Protein AF-B2FXY6-F1 (afdb_monomer)

Structure (mmCIF, N/CA/C/O backbone):
data_AF-B2FXY6-F1
#
_entry.id   AF-B2FXY6-F1
#
loop_
_atom_site.group_PDB
_atom_site.id
_atom_site.type_symbol
_atom_site.label_atom_id
_atom_site.label_alt_id
_atom_site.label_comp_id
_atom_site.label_asym_id
_atom_site.label_entity_id
_atom_site.label_seq_id
_atom_site.pdbx_PDB_ins_code
_atom_site.Cartn_x
_atom_site.Cartn_y
_atom_site.Cartn_z
_atom_site.occupancy
_atom_site.B_i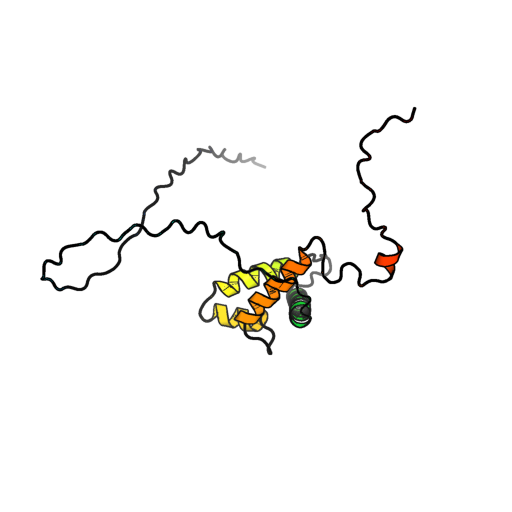so_or_equiv
_atom_site.auth_seq_id
_atom_site.auth_comp_id
_atom_site.auth_asym_id
_atom_site.auth_atom_id
_atom_site.pdbx_PDB_model_num
ATOM 1 N N . ARG A 1 1 ? 8.017 -6.758 58.133 1.00 44.22 1 ARG A N 1
ATOM 2 C CA . ARG A 1 1 ? 7.896 -6.948 56.667 1.00 44.22 1 ARG A CA 1
ATOM 3 C C . ARG A 1 1 ? 8.180 -8.416 56.388 1.00 44.22 1 ARG A C 1
ATOM 5 O O . ARG A 1 1 ? 9.318 -8.827 56.553 1.00 44.22 1 ARG A O 1
ATOM 12 N N . TYR A 1 2 ? 7.145 -9.204 56.109 1.00 42.72 2 TYR A N 1
ATOM 13 C CA . TYR A 1 2 ? 7.269 -10.638 55.841 1.00 42.72 2 TYR A CA 1
ATOM 14 C C . TYR A 1 2 ? 7.622 -10.845 54.363 1.00 42.72 2 TYR A C 1
ATOM 16 O O . TYR A 1 2 ? 6.958 -10.278 53.500 1.00 42.72 2 TYR A O 1
ATOM 24 N N . TYR A 1 3 ? 8.678 -11.612 54.085 1.00 44.12 3 TYR A N 1
ATOM 25 C CA . TYR A 1 3 ? 9.037 -12.062 52.738 1.00 44.12 3 TYR A CA 1
ATOM 26 C C . TYR A 1 3 ? 8.231 -13.321 52.404 1.00 44.12 3 TYR A C 1
ATOM 28 O O . TYR A 1 3 ? 8.292 -14.306 53.136 1.00 44.12 3 TYR A O 1
ATOM 36 N N . THR A 1 4 ? 7.487 -13.293 51.302 1.00 53.47 4 THR A N 1
ATOM 37 C CA . THR A 1 4 ? 6.791 -14.460 50.742 1.00 53.47 4 THR A CA 1
ATOM 38 C C . THR A 1 4 ? 7.611 -14.987 49.559 1.00 53.47 4 THR A C 1
ATOM 40 O O . THR A 1 4 ? 7.857 -14.217 48.629 1.00 53.47 4 THR A O 1
ATOM 43 N N . PRO A 1 5 ? 8.067 -16.251 49.549 1.00 52.62 5 PRO A N 1
ATOM 44 C CA . PRO A 1 5 ? 8.718 -16.828 48.378 1.00 52.62 5 PRO A CA 1
ATOM 45 C C . PRO A 1 5 ? 7.670 -17.300 47.356 1.00 52.62 5 PRO A C 1
ATOM 47 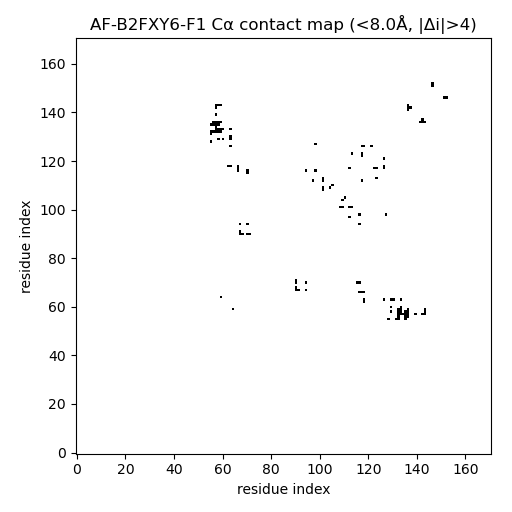O O . PRO A 1 5 ? 6.690 -17.953 47.711 1.00 52.62 5 PRO A O 1
ATOM 50 N N . ALA A 1 6 ? 7.876 -16.965 46.080 1.00 57.22 6 ALA A N 1
ATOM 51 C CA . ALA A 1 6 ? 7.045 -17.431 44.968 1.00 57.22 6 ALA A CA 1
ATOM 52 C C . ALA A 1 6 ? 7.340 -18.911 44.628 1.00 57.22 6 ALA A C 1
ATOM 54 O O . ALA A 1 6 ? 8.490 -19.343 44.751 1.00 57.22 6 ALA A O 1
ATOM 55 N N . PRO A 1 7 ? 6.346 -19.704 44.180 1.00 50.25 7 PRO A N 1
ATOM 56 C CA . PRO A 1 7 ? 6.556 -21.111 43.858 1.00 50.25 7 PRO A CA 1
ATOM 57 C C . PRO A 1 7 ? 7.289 -21.281 42.518 1.00 50.25 7 PRO A C 1
ATOM 59 O O . PRO A 1 7 ? 6.992 -20.611 41.530 1.00 50.25 7 PRO A O 1
ATOM 62 N N . GLN A 1 8 ? 8.243 -22.213 42.484 1.00 50.31 8 GLN A N 1
ATOM 63 C CA . GLN A 1 8 ? 8.987 -22.589 41.282 1.00 50.31 8 GLN A CA 1
ATOM 64 C C . GLN A 1 8 ? 8.079 -23.342 40.297 1.00 50.31 8 GLN A C 1
ATOM 66 O O . GLN A 1 8 ? 7.572 -24.422 40.604 1.00 50.31 8 GLN A O 1
ATOM 71 N N . ALA A 1 9 ? 7.893 -22.788 39.098 1.00 49.59 9 ALA A N 1
ATOM 72 C CA . ALA A 1 9 ? 7.184 -23.454 38.012 1.00 49.59 9 ALA A CA 1
ATOM 73 C C . ALA A 1 9 ? 8.058 -24.574 37.418 1.00 49.59 9 ALA A C 1
ATOM 75 O O . ALA A 1 9 ? 9.109 -24.317 36.830 1.00 49.59 9 ALA A O 1
ATOM 76 N N . ARG A 1 10 ? 7.622 -25.830 37.571 1.00 47.19 10 ARG A N 1
ATOM 77 C CA . ARG A 1 10 ? 8.202 -26.981 36.867 1.00 47.19 10 ARG A CA 1
ATOM 78 C C . ARG A 1 10 ? 7.773 -26.931 35.402 1.00 47.19 10 ARG A C 1
ATOM 80 O O . ARG A 1 10 ? 6.593 -27.085 35.104 1.00 47.19 10 ARG A O 1
ATOM 87 N N . TYR A 1 11 ? 8.730 -26.743 34.500 1.00 45.59 11 TYR A N 1
ATOM 88 C CA . TYR A 1 11 ? 8.512 -26.868 33.062 1.00 45.59 11 TYR A CA 1
ATOM 89 C C . TYR A 1 11 ? 8.586 -28.341 32.649 1.00 45.59 11 TYR A C 1
ATOM 91 O O . TYR A 1 11 ? 9.634 -28.972 32.772 1.00 45.59 11 TYR A O 1
ATOM 99 N N . THR A 1 12 ? 7.484 -28.884 32.136 1.00 52.28 12 THR A N 1
ATOM 100 C CA . THR A 1 12 ? 7.467 -30.133 31.366 1.00 52.28 12 THR A CA 1
ATOM 101 C C . THR A 1 12 ? 7.319 -29.792 29.878 1.00 52.28 12 THR A C 1
ATOM 103 O O . THR A 1 12 ? 6.429 -29.019 29.517 1.00 52.28 12 THR A O 1
ATOM 106 N N . PRO A 1 13 ? 8.165 -30.323 28.977 1.00 49.34 13 PRO A N 1
ATOM 107 C CA . PRO A 1 13 ? 7.973 -30.116 27.548 1.00 49.34 13 PRO A CA 1
ATOM 108 C C . PRO A 1 13 ? 6.821 -30.996 27.042 1.00 49.34 13 PRO A C 1
ATOM 110 O O . PRO A 1 13 ? 6.899 -32.223 27.061 1.00 49.34 13 PRO A O 1
ATOM 113 N N . MET A 1 14 ? 5.742 -30.371 26.566 1.00 43.69 14 MET A N 1
ATOM 114 C CA . MET A 1 14 ? 4.696 -31.053 25.801 1.00 43.69 14 MET A CA 1
ATOM 115 C C . MET A 1 14 ? 5.199 -31.333 24.379 1.00 43.69 14 MET A C 1
ATOM 117 O O . MET A 1 14 ? 5.282 -30.428 23.548 1.00 43.69 14 MET A O 1
ATOM 121 N N . VAL A 1 15 ? 5.500 -32.598 24.082 1.00 52.75 15 VAL A N 1
ATOM 122 C CA . VAL A 1 15 ? 5.706 -33.078 22.710 1.00 52.75 15 VAL A CA 1
ATOM 123 C C . VAL A 1 15 ? 4.357 -33.039 21.991 1.00 52.75 15 VAL A C 1
ATOM 125 O O . VAL A 1 15 ? 3.448 -33.806 22.299 1.00 52.75 15 VAL A O 1
ATOM 128 N N . ARG A 1 16 ? 4.202 -32.106 21.048 1.00 50.44 16 ARG A N 1
ATOM 129 C CA . ARG A 1 16 ? 2.983 -31.952 20.247 1.00 50.44 16 ARG A CA 1
ATOM 130 C C . ARG A 1 16 ? 3.059 -32.897 19.046 1.00 50.44 16 ARG A C 1
ATOM 132 O O . ARG A 1 16 ? 3.617 -32.553 18.008 1.00 50.44 16 ARG A O 1
ATOM 139 N N . THR A 1 17 ? 2.520 -34.103 19.186 1.00 50.75 17 THR A N 1
ATOM 140 C CA . THR A 1 17 ? 2.328 -35.037 18.070 1.00 50.75 17 THR A CA 1
ATOM 141 C C . THR A 1 17 ? 1.287 -34.452 17.115 1.00 50.75 17 THR A C 1
ATOM 143 O O . THR A 1 17 ? 0.107 -34.351 17.442 1.00 50.75 17 THR A O 1
ATOM 146 N N . ALA A 1 18 ? 1.716 -34.018 15.930 1.00 48.56 18 ALA A N 1
ATOM 147 C CA . ALA A 1 18 ? 0.820 -33.511 14.899 1.00 48.56 18 ALA A CA 1
ATOM 148 C C . ALA A 1 18 ? 0.094 -34.680 14.209 1.00 48.56 18 ALA A C 1
ATOM 150 O O . ALA A 1 18 ? 0.571 -35.219 13.212 1.00 48.56 18 ALA A O 1
ATOM 151 N N . GLN A 1 19 ? -1.074 -35.077 14.720 1.00 47.75 19 GLN A N 1
ATOM 152 C CA . GLN A 1 19 ? -2.011 -35.895 13.950 1.00 47.75 19 GLN A CA 1
ATOM 153 C C . GLN A 1 19 ? -2.670 -35.010 12.886 1.00 47.75 19 GLN A C 1
ATOM 155 O O . GLN A 1 19 ? -3.500 -34.154 13.186 1.00 47.75 19 GLN A O 1
ATOM 160 N N . ARG A 1 20 ? -2.285 -35.200 11.619 1.00 50.41 20 ARG A N 1
ATOM 161 C CA . ARG A 1 20 ? -3.009 -34.636 10.474 1.00 50.41 20 ARG A CA 1
ATOM 162 C C . ARG A 1 20 ? -4.358 -35.344 10.351 1.00 50.41 20 ARG A C 1
ATOM 164 O O . ARG A 1 20 ? -4.444 -36.413 9.757 1.00 50.41 20 ARG A O 1
ATOM 171 N N . VAL A 1 21 ? -5.409 -34.739 10.896 1.00 45.91 21 VAL A N 1
ATOM 172 C CA . VAL A 1 21 ? -6.792 -35.125 10.595 1.00 45.91 21 VAL A CA 1
ATOM 173 C C . VAL A 1 21 ? -7.137 -34.559 9.220 1.00 45.91 21 VAL A C 1
ATOM 175 O O . VAL A 1 21 ? -7.337 -33.358 9.052 1.00 45.91 21 VAL A O 1
ATOM 178 N N . ALA A 1 22 ? -7.145 -35.426 8.211 1.00 42.66 22 ALA A N 1
ATOM 179 C CA . ALA A 1 22 ? -7.651 -35.102 6.888 1.00 42.66 22 ALA A CA 1
ATOM 180 C C . ALA A 1 22 ? -9.185 -35.081 6.938 1.00 42.66 22 ALA A C 1
ATOM 182 O O . ALA A 1 22 ? -9.824 -36.130 6.944 1.00 42.66 22 ALA A O 1
ATOM 183 N N . LEU A 1 23 ? -9.782 -33.889 6.974 1.00 39.41 23 LEU A N 1
ATOM 184 C CA . LEU A 1 23 ? -11.224 -33.722 6.823 1.00 39.41 23 LEU A CA 1
ATOM 185 C C . LEU A 1 23 ? -11.573 -33.828 5.328 1.00 39.41 23 LEU A C 1
ATOM 187 O O . LEU A 1 23 ? -11.518 -32.849 4.587 1.00 39.41 23 LEU A O 1
ATOM 191 N N . ARG A 1 24 ? -11.876 -35.040 4.860 1.00 50.22 24 ARG A N 1
ATOM 192 C CA . ARG A 1 24 ? -12.561 -35.267 3.582 1.00 50.22 24 ARG A CA 1
ATOM 193 C C . ARG A 1 24 ? -13.989 -35.667 3.893 1.00 50.22 24 ARG A C 1
ATOM 195 O O . ARG A 1 24 ? -14.162 -36.791 4.319 1.00 50.22 24 ARG A O 1
ATOM 202 N N . HIS A 1 25 ? -14.977 -34.820 3.633 1.00 40.00 25 HIS A N 1
ATOM 203 C CA . HIS A 1 25 ? -16.341 -35.290 3.381 1.00 40.00 25 HIS A CA 1
ATOM 204 C C . HIS A 1 25 ? -17.063 -34.282 2.487 1.00 40.00 25 HIS A C 1
ATOM 206 O O . HIS A 1 25 ? -17.332 -33.149 2.879 1.00 40.00 25 HIS A O 1
ATOM 212 N N . SER A 1 26 ? -17.354 -34.714 1.264 1.00 42.31 26 SER A N 1
ATOM 213 C CA . SER A 1 26 ? -18.327 -34.080 0.389 1.00 42.31 26 SER A CA 1
ATOM 214 C C . SER A 1 26 ? -19.351 -35.128 -0.046 1.00 42.31 26 SER A C 1
ATOM 216 O O . SER A 1 26 ? -18.962 -36.210 -0.478 1.00 42.31 26 SER A O 1
ATOM 218 N N . PHE A 1 27 ? -20.615 -34.704 0.035 1.00 36.25 27 PHE A N 1
ATOM 219 C CA . PHE A 1 27 ? -21.835 -35.159 -0.645 1.00 36.25 27 PHE A CA 1
ATOM 220 C C . PHE A 1 27 ? -22.547 -36.436 -0.185 1.00 36.25 27 PHE A C 1
ATOM 222 O O . PHE A 1 27 ? -22.047 -37.546 -0.314 1.00 36.25 27 PHE A O 1
ATOM 229 N N . GLU A 1 28 ? -23.805 -36.229 0.210 1.00 34.94 28 GLU A N 1
ATOM 230 C CA . GLU A 1 28 ? -24.862 -37.231 0.262 1.00 34.94 28 GLU A CA 1
ATOM 231 C C . GLU A 1 28 ? -26.052 -36.666 -0.530 1.00 34.94 28 GLU A C 1
ATOM 233 O O . GLU A 1 28 ? -26.674 -35.680 -0.133 1.00 34.94 28 GLU A O 1
ATOM 238 N N . THR A 1 29 ? -26.320 -37.220 -1.711 1.00 36.09 29 THR A N 1
ATOM 239 C CA . THR A 1 29 ? -27.657 -37.223 -2.316 1.00 36.09 29 THR A CA 1
ATOM 240 C C . THR A 1 29 ? -27.771 -38.476 -3.178 1.00 36.09 29 THR A C 1
ATOM 242 O O . THR A 1 29 ? -26.865 -38.819 -3.935 1.00 36.09 29 THR A O 1
ATOM 245 N N . ASP A 1 30 ? -28.873 -39.168 -2.941 1.00 39.31 30 ASP A N 1
ATOM 246 C CA . ASP A 1 30 ? -29.194 -40.560 -3.224 1.00 39.31 30 ASP A CA 1
ATOM 247 C C . ASP A 1 30 ? -29.504 -40.850 -4.710 1.00 39.31 30 ASP A C 1
ATOM 249 O O . ASP A 1 30 ? -29.965 -39.967 -5.436 1.00 39.31 30 ASP A O 1
ATOM 253 N N . GLY A 1 31 ? -29.288 -42.100 -5.145 1.00 34.75 31 GLY A N 1
ATOM 254 C CA . GLY A 1 31 ? -29.719 -42.616 -6.455 1.00 34.75 31 GLY A CA 1
ATOM 255 C C . GLY A 1 31 ? -28.701 -43.492 -7.210 1.00 34.75 31 GLY A C 1
ATOM 256 O O . GLY A 1 31 ? -27.833 -42.995 -7.920 1.00 34.75 31 GLY A O 1
ATOM 257 N N . THR A 1 32 ? -28.859 -44.818 -7.135 1.00 38.62 32 THR A N 1
ATOM 258 C CA . THR A 1 32 ? -28.225 -45.853 -8.006 1.00 38.62 32 THR A CA 1
ATOM 259 C C . THR A 1 32 ? -29.380 -46.540 -8.784 1.00 38.62 32 THR A C 1
ATOM 261 O O . THR A 1 32 ? -30.467 -46.558 -8.204 1.00 38.62 32 THR A O 1
ATOM 264 N N . PRO A 1 33 ? -29.255 -47.119 -10.016 1.00 50.00 33 PRO A N 1
ATOM 265 C CA . PRO A 1 33 ? -28.078 -47.838 -10.536 1.00 50.00 33 PRO A CA 1
ATOM 266 C C . PRO A 1 33 ? -27.758 -47.771 -12.057 1.00 50.00 33 PRO A C 1
ATOM 268 O O . PRO A 1 33 ? -28.641 -47.653 -12.897 1.00 50.00 33 PRO A O 1
ATOM 271 N N . ALA A 1 34 ? -26.481 -47.989 -12.415 1.00 44.16 34 ALA A N 1
ATOM 272 C CA . ALA A 1 34 ? -26.034 -48.736 -13.612 1.00 44.16 34 ALA A CA 1
ATOM 273 C C . ALA A 1 34 ? -24.510 -49.019 -13.535 1.00 44.16 34 ALA A C 1
ATOM 275 O O . ALA A 1 34 ? -23.763 -48.145 -13.087 1.00 44.16 34 ALA A O 1
ATOM 276 N N . PRO A 1 35 ? -24.006 -50.198 -13.964 1.00 46.47 35 PRO A N 1
ATOM 277 C CA . PRO A 1 35 ? -22.587 -50.522 -13.878 1.00 46.47 35 PRO A CA 1
ATOM 278 C C . PRO A 1 35 ? -21.845 -49.936 -15.085 1.00 46.47 35 PRO A C 1
ATOM 280 O O . PRO A 1 35 ? -21.770 -50.542 -16.151 1.00 46.47 35 PRO A O 1
ATOM 283 N N . SER A 1 36 ? -21.279 -48.745 -14.921 1.00 49.31 36 SER A N 1
ATOM 284 C CA . SER A 1 36 ? -20.348 -48.187 -15.902 1.00 49.31 36 SER A CA 1
ATOM 285 C C . SER A 1 36 ? -18.952 -48.753 -15.652 1.00 49.31 36 SER A C 1
ATOM 287 O O . SER A 1 36 ? -18.331 -48.478 -14.627 1.00 49.31 36 SER A O 1
ATOM 289 N N . THR A 1 37 ? -18.446 -49.540 -16.601 1.00 49.00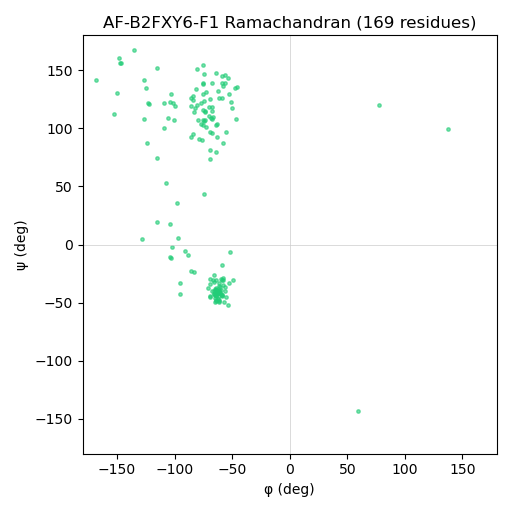 37 THR A N 1
ATOM 290 C CA . THR A 1 37 ? -17.038 -49.951 -16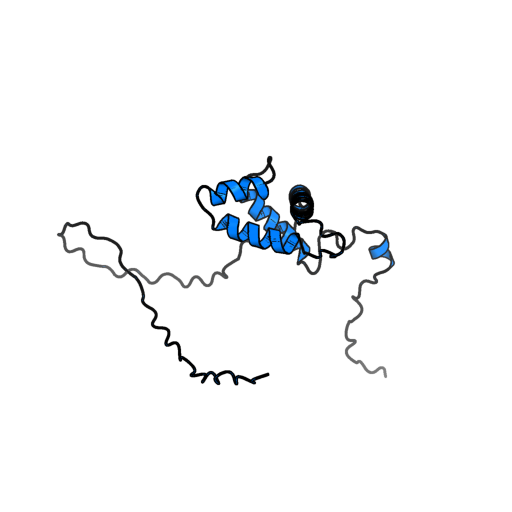.709 1.00 49.00 37 THR A CA 1
ATOM 291 C C . THR A 1 37 ? -16.113 -48.745 -16.526 1.00 49.00 37 THR A C 1
ATOM 293 O O . THR A 1 37 ? -16.016 -47.882 -17.400 1.00 49.00 37 THR A O 1
ATOM 296 N N . VAL A 1 38 ? -15.426 -48.678 -15.383 1.00 48.94 38 VAL A N 1
ATOM 297 C CA . VAL A 1 38 ? -14.441 -47.636 -15.078 1.00 48.94 38 VAL A CA 1
ATOM 298 C C . VAL A 1 38 ? -13.193 -47.899 -15.914 1.00 48.94 38 VAL A C 1
ATOM 300 O O . VAL A 1 38 ? -12.373 -48.757 -15.593 1.00 48.94 38 VAL A O 1
ATOM 303 N N . ARG A 1 39 ? -13.038 -47.155 -17.009 1.00 59.31 39 ARG A N 1
ATOM 304 C CA . ARG A 1 39 ? -11.769 -47.081 -17.736 1.00 59.31 39 ARG A CA 1
ATOM 305 C C . ARG A 1 39 ? -10.813 -46.208 -16.907 1.00 59.31 39 ARG A C 1
ATOM 307 O O . ARG A 1 39 ? -11.183 -45.072 -16.602 1.00 59.31 39 ARG A O 1
ATOM 314 N N . PRO A 1 40 ? -9.618 -46.683 -16.512 1.00 55.66 40 PRO A N 1
ATOM 315 C CA . PRO A 1 40 ? -8.692 -45.860 -15.745 1.00 55.66 40 PRO A CA 1
ATOM 316 C C . PRO A 1 40 ? -8.286 -44.626 -16.558 1.00 55.66 40 PRO A C 1
ATOM 318 O O . PRO A 1 40 ? -7.850 -44.727 -17.707 1.00 55.66 40 PRO A O 1
ATOM 321 N N . ARG A 1 41 ? -8.474 -43.447 -15.956 1.00 63.53 41 ARG A N 1
ATOM 322 C CA . ARG A 1 41 ? -8.015 -42.164 -16.495 1.00 63.53 41 ARG A CA 1
ATOM 323 C C . ARG A 1 41 ? -6.484 -42.204 -16.580 1.00 63.53 41 ARG A C 1
ATOM 325 O O . ARG A 1 41 ? -5.862 -42.585 -15.587 1.00 63.53 41 ARG A O 1
ATOM 332 N N . PRO A 1 42 ? -5.863 -41.820 -17.709 1.00 69.56 42 PRO A N 1
ATOM 333 C CA . PRO A 1 42 ? -4.412 -41.715 -17.764 1.00 69.56 42 PRO A CA 1
ATOM 334 C C . PRO A 1 42 ? -3.921 -40.703 -16.711 1.00 69.56 42 PRO A C 1
ATOM 336 O O . PRO A 1 42 ? -4.628 -39.723 -16.436 1.00 69.56 42 PRO A O 1
ATOM 339 N N . PRO A 1 43 ? -2.746 -40.934 -16.097 1.00 54.56 43 PRO A N 1
ATOM 340 C CA . PRO A 1 43 ? -2.165 -39.993 -15.152 1.00 54.56 43 PRO A CA 1
ATOM 341 C C . PRO A 1 43 ? -1.963 -38.642 -15.842 1.00 54.56 43 PRO A C 1
ATOM 343 O O . PRO A 1 43 ? -1.540 -38.579 -16.998 1.00 54.56 43 PRO A O 1
ATOM 346 N N . ALA A 1 44 ? -2.309 -37.560 -15.141 1.00 59.91 44 ALA A N 1
ATOM 347 C CA . ALA A 1 44 ? -2.040 -36.214 -15.625 1.00 59.91 44 ALA A CA 1
ATOM 348 C C . ALA A 1 44 ? -0.529 -36.070 -15.898 1.00 59.91 44 ALA A C 1
ATOM 350 O O . ALA A 1 44 ? 0.270 -36.578 -15.104 1.00 59.91 44 ALA A O 1
ATOM 351 N N . PRO A 1 45 ? -0.126 -35.410 -16.999 1.00 64.94 45 PRO A N 1
ATOM 352 C CA . PRO A 1 45 ? 1.282 -35.149 -17.261 1.00 64.94 45 PRO A CA 1
ATOM 353 C C . PRO A 1 45 ? 1.896 -34.384 -16.078 1.00 64.94 45 PRO A C 1
ATOM 355 O O . PRO A 1 45 ? 1.198 -33.576 -15.454 1.00 64.94 45 PRO A O 1
ATOM 358 N N . PRO A 1 46 ? 3.177 -34.621 -15.742 1.00 52.69 46 PRO A N 1
ATOM 359 C CA . PRO A 1 46 ? 3.853 -33.853 -14.712 1.00 52.69 46 PRO A CA 1
ATOM 360 C C . PRO A 1 46 ? 3.939 -32.405 -15.187 1.00 52.69 46 PRO A C 1
ATOM 362 O O . PRO A 1 46 ? 4.752 -32.055 -16.041 1.00 52.69 46 PRO A O 1
ATOM 365 N N . THR A 1 47 ? 3.072 -31.553 -14.647 1.00 53.25 47 THR A N 1
ATOM 366 C CA . THR A 1 47 ? 3.199 -30.108 -14.785 1.00 53.25 47 THR A CA 1
ATOM 367 C C . THR A 1 47 ? 4.415 -29.683 -13.966 1.00 53.25 47 THR A C 1
ATOM 369 O O . THR A 1 47 ? 4.290 -29.213 -12.842 1.00 53.25 47 THR A O 1
ATOM 372 N N . ASN A 1 48 ? 5.607 -29.831 -14.546 1.00 56.72 48 ASN A N 1
ATOM 373 C CA . ASN A 1 48 ? 6.815 -29.107 -14.147 1.00 56.72 48 ASN A CA 1
ATOM 374 C C . ASN A 1 48 ? 6.722 -27.652 -14.637 1.00 56.72 48 ASN A C 1
ATOM 376 O O . ASN A 1 48 ? 7.673 -27.112 -15.197 1.00 56.72 48 ASN A O 1
ATOM 380 N N . ALA A 1 49 ? 5.555 -27.018 -14.487 1.00 55.12 49 ALA A N 1
ATOM 381 C CA . ALA A 1 49 ? 5.485 -25.579 -14.635 1.00 55.12 49 ALA A CA 1
ATOM 382 C C . ALA A 1 49 ? 6.044 -25.004 -13.331 1.00 55.12 49 ALA A C 1
ATOM 384 O O . ALA A 1 49 ? 5.510 -25.333 -12.266 1.00 55.12 49 ALA A O 1
ATOM 385 N N . PRO A 1 50 ? 7.101 -24.176 -13.366 1.00 50.28 50 PRO A N 1
ATOM 386 C CA . PRO A 1 50 ? 7.394 -23.352 -12.211 1.00 50.28 50 PRO A CA 1
ATOM 387 C C . PRO A 1 50 ? 6.107 -22.598 -11.885 1.00 50.28 50 PRO A C 1
ATOM 389 O O . PRO A 1 50 ? 5.480 -22.031 -12.782 1.00 50.28 50 PRO A O 1
ATOM 392 N N . SER A 1 51 ? 5.684 -22.637 -10.622 1.00 46.38 51 SER A N 1
ATOM 393 C CA . SER A 1 51 ? 4.650 -21.746 -10.110 1.00 46.38 51 SER A CA 1
ATOM 394 C C . SER A 1 51 ? 5.138 -20.319 -10.342 1.00 46.38 51 SER A C 1
ATOM 396 O O . SER A 1 51 ? 5.833 -19.753 -9.503 1.00 46.38 51 SER A O 1
ATOM 398 N N . GLN A 1 52 ? 4.852 -19.757 -11.517 1.00 50.28 52 GLN A N 1
ATOM 399 C CA . GLN A 1 52 ? 5.091 -18.357 -11.800 1.00 50.28 52 GLN A CA 1
ATOM 400 C C . GLN A 1 52 ? 4.109 -17.608 -10.914 1.00 50.28 52 GLN A C 1
ATOM 402 O O . GLN A 1 52 ? 2.926 -17.471 -11.229 1.00 50.28 52 GLN A O 1
ATOM 407 N N . LEU A 1 53 ? 4.603 -17.176 -9.751 1.00 56.56 53 LEU A N 1
ATOM 408 C CA . LEU A 1 53 ? 3.990 -16.078 -9.025 1.00 56.56 53 LEU A CA 1
ATOM 409 C C . LEU A 1 53 ? 3.708 -14.981 -10.060 1.00 56.56 53 LEU A C 1
ATOM 411 O O . LEU A 1 53 ? 4.571 -14.755 -10.916 1.00 56.56 53 LEU A O 1
ATOM 415 N N . PRO A 1 54 ? 2.523 -14.345 -10.043 1.00 60.72 54 PRO A N 1
ATOM 416 C CA . PRO A 1 54 ? 2.239 -13.267 -10.975 1.00 60.72 54 PRO A CA 1
ATOM 417 C C . PRO A 1 54 ? 3.406 -12.285 -10.921 1.00 60.72 54 PRO A C 1
ATOM 419 O O . PRO A 1 54 ? 3.723 -11.770 -9.849 1.00 60.72 54 PRO A O 1
ATOM 422 N N . ALA A 1 55 ? 4.095 -12.123 -12.052 1.00 68.31 55 ALA A N 1
ATOM 423 C CA . ALA A 1 55 ? 5.281 -11.291 -12.126 1.00 68.31 55 ALA A CA 1
ATOM 424 C C . ALA A 1 55 ? 4.853 -9.855 -11.813 1.00 68.31 55 ALA A C 1
ATOM 426 O O . ALA A 1 55 ? 4.197 -9.203 -12.625 1.00 68.31 55 ALA A O 1
ATOM 427 N N . LEU A 1 56 ? 5.153 -9.397 -10.597 1.00 76.50 56 LEU A N 1
ATOM 428 C CA . LEU A 1 56 ? 4.948 -8.011 -10.209 1.00 76.50 56 LEU A CA 1
ATOM 429 C C . LEU A 1 56 ? 5.930 -7.180 -11.024 1.00 76.50 56 LEU A C 1
ATOM 431 O O . LEU A 1 56 ? 7.140 -7.370 -10.936 1.00 76.50 56 LEU A O 1
ATOM 435 N N . THR A 1 57 ? 5.403 -6.283 -11.844 1.00 81.12 57 THR A N 1
ATOM 436 C CA . THR A 1 57 ? 6.214 -5.326 -12.589 1.00 81.12 57 THR A CA 1
ATOM 437 C C . THR A 1 57 ? 6.455 -4.131 -11.675 1.00 81.12 57 THR A C 1
ATOM 439 O O . THR A 1 57 ? 5.462 -3.516 -11.280 1.00 81.12 57 THR A O 1
ATOM 442 N N . PRO A 1 58 ? 7.705 -3.785 -11.321 1.00 81.12 58 PRO A N 1
ATOM 443 C CA . PRO A 1 58 ? 7.991 -2.571 -10.566 1.00 81.12 58 PRO A CA 1
ATOM 444 C C . PRO A 1 58 ? 7.266 -1.362 -11.174 1.00 81.12 58 PRO A C 1
ATOM 446 O O . PRO A 1 58 ? 7.236 -1.209 -12.394 1.00 81.12 58 PRO A O 1
ATOM 449 N N . ASP A 1 59 ? 6.644 -0.533 -10.338 1.00 86.44 59 ASP A N 1
ATOM 450 C CA . ASP A 1 59 ? 5.927 0.672 -10.771 1.00 86.44 59 ASP A CA 1
ATOM 451 C C . ASP A 1 59 ? 6.037 1.779 -9.709 1.00 86.44 59 ASP A C 1
ATOM 453 O O . ASP A 1 59 ? 6.239 1.506 -8.527 1.00 86.44 59 ASP A O 1
ATOM 457 N N . ASN A 1 60 ? 5.876 3.034 -10.122 1.00 85.56 60 ASN A N 1
ATOM 458 C CA . ASN A 1 60 ? 5.799 4.209 -9.255 1.00 85.56 60 ASN A CA 1
ATOM 459 C C . ASN A 1 60 ? 4.399 4.830 -9.369 1.00 85.56 60 ASN A C 1
ATOM 461 O O . ASN A 1 60 ? 4.202 5.872 -9.998 1.00 85.56 60 ASN A O 1
ATOM 465 N N . ASP A 1 61 ? 3.399 4.189 -8.761 1.00 90.38 61 ASP A N 1
ATOM 466 C CA . ASP A 1 61 ? 2.026 4.694 -8.784 1.00 90.38 61 ASP A CA 1
ATOM 467 C C . ASP A 1 61 ? 1.828 5.810 -7.745 1.00 90.38 61 ASP A C 1
ATOM 469 O O . ASP A 1 61 ? 1.717 5.568 -6.540 1.00 90.38 61 ASP A O 1
ATOM 473 N N . ALA A 1 62 ? 1.717 7.049 -8.228 1.00 90.06 62 ALA A N 1
ATOM 474 C CA . ALA A 1 62 ? 1.514 8.228 -7.388 1.00 90.06 62 ALA A CA 1
ATOM 475 C C . ALA A 1 62 ? 0.248 8.156 -6.513 1.00 90.06 62 ALA A C 1
ATOM 477 O O . ALA A 1 62 ? 0.242 8.702 -5.412 1.00 90.06 62 ALA A O 1
ATOM 478 N N . LYS A 1 63 ? -0.820 7.474 -6.956 1.00 91.81 63 LYS A N 1
ATOM 479 C CA . LYS A 1 63 ? -2.046 7.331 -6.154 1.00 91.81 63 LYS A CA 1
ATOM 480 C C . LYS A 1 63 ? -1.823 6.403 -4.965 1.00 91.81 63 LYS A C 1
ATOM 482 O O . LYS A 1 63 ? -2.367 6.659 -3.895 1.00 91.81 63 LYS A O 1
ATOM 487 N N . ILE A 1 64 ? -1.034 5.343 -5.146 1.00 92.38 64 ILE A N 1
ATOM 488 C CA . ILE A 1 64 ? -0.667 4.431 -4.057 1.00 92.38 64 ILE A CA 1
ATOM 489 C C . ILE A 1 64 ? 0.258 5.140 -3.068 1.00 92.38 64 ILE A C 1
ATOM 491 O O . ILE A 1 64 ? 0.013 5.088 -1.865 1.00 92.38 64 ILE A O 1
ATOM 495 N N . SER A 1 65 ? 1.260 5.872 -3.557 1.00 91.38 65 SER A N 1
ATOM 496 C CA . SER A 1 65 ? 2.140 6.671 -2.696 1.00 91.38 65 SER A CA 1
ATOM 497 C C . SER A 1 65 ? 1.358 7.710 -1.888 1.00 91.38 65 SER A C 1
ATOM 499 O O . SER A 1 65 ? 1.557 7.822 -0.679 1.00 91.38 65 SER A O 1
ATOM 501 N N . GLN A 1 66 ? 0.411 8.414 -2.519 1.00 92.44 66 GLN A N 1
ATOM 502 C CA . GLN A 1 66 ? -0.451 9.372 -1.826 1.00 92.44 66 GLN A CA 1
ATOM 503 C C . GLN A 1 66 ? -1.319 8.695 -0.760 1.00 92.44 66 GLN A C 1
ATOM 505 O O . GLN A 1 66 ? -1.435 9.211 0.347 1.00 92.44 66 GLN A O 1
ATOM 510 N N . LEU A 1 67 ? -1.878 7.518 -1.053 1.00 93.50 67 LEU A N 1
ATOM 511 C CA . LEU A 1 67 ? -2.663 6.750 -0.086 1.00 93.50 67 LEU A CA 1
ATOM 512 C C . LEU A 1 67 ? -1.846 6.406 1.169 1.00 93.50 67 LEU A C 1
ATOM 514 O O . LEU A 1 67 ? -2.351 6.552 2.280 1.00 93.50 67 LEU A O 1
ATOM 518 N N . VAL A 1 68 ? -0.587 5.988 1.016 1.00 93.69 68 VAL A N 1
ATOM 519 C CA . VAL A 1 68 ? 0.297 5.697 2.159 1.00 93.69 68 VAL A CA 1
ATOM 520 C C . VAL A 1 68 ? 0.543 6.953 3.002 1.00 93.69 68 VAL A C 1
ATOM 522 O O . VAL A 1 68 ? 0.511 6.882 4.231 1.00 93.69 68 VAL A O 1
ATOM 525 N N . VAL A 1 69 ? 0.754 8.107 2.361 1.00 94.38 69 VAL A N 1
ATOM 526 C CA . VAL A 1 69 ? 0.936 9.395 3.052 1.00 94.38 69 VAL A CA 1
ATOM 527 C C . VAL A 1 69 ? -0.340 9.808 3.790 1.00 94.38 69 VAL A C 1
ATOM 529 O O . VAL A 1 69 ? -0.285 10.165 4.967 1.00 94.38 69 VAL A O 1
ATOM 532 N N . ASP A 1 70 ? -1.500 9.704 3.146 1.00 93.69 70 ASP A N 1
ATOM 533 C CA . ASP A 1 70 ? -2.789 10.024 3.762 1.00 93.69 70 ASP A CA 1
ATOM 534 C C . ASP A 1 70 ? -3.083 9.093 4.948 1.00 93.69 70 ASP A C 1
ATOM 536 O O . ASP A 1 70 ? -3.561 9.535 5.996 1.00 93.69 70 ASP A O 1
ATOM 540 N N . PHE A 1 71 ? -2.756 7.807 4.809 1.00 93.50 71 PHE A N 1
ATOM 541 C CA . PHE A 1 71 ? -2.869 6.810 5.868 1.00 93.50 71 PHE A CA 1
ATOM 542 C C . PHE A 1 71 ? -1.962 7.133 7.060 1.00 93.50 71 PHE A C 1
ATOM 544 O O . PHE A 1 71 ? -2.434 7.136 8.197 1.00 93.50 71 PHE A O 1
ATOM 551 N N . MET A 1 72 ? -0.695 7.479 6.810 1.00 94.38 72 MET A N 1
ATOM 552 C CA . MET A 1 72 ? 0.236 7.951 7.839 1.00 94.38 72 MET A CA 1
ATOM 553 C C . MET A 1 72 ? -0.357 9.132 8.608 1.00 94.38 72 MET A C 1
ATOM 555 O O . MET A 1 72 ? -0.450 9.081 9.832 1.00 94.38 72 MET A O 1
ATOM 559 N N . MET A 1 73 ? -0.819 10.163 7.895 1.00 93.25 73 MET A N 1
ATOM 560 C CA . MET A 1 73 ? -1.393 11.361 8.510 1.00 93.25 73 MET A CA 1
ATOM 561 C C . MET A 1 73 ? -2.643 11.052 9.336 1.00 93.25 73 MET A C 1
ATOM 563 O O . MET A 1 73 ? -2.859 11.673 10.377 1.00 93.25 73 MET A O 1
ATOM 567 N N . ARG A 1 74 ? -3.474 10.097 8.899 1.00 92.19 74 ARG A N 1
ATOM 568 C CA . ARG A 1 74 ? -4.624 9.629 9.682 1.00 92.19 74 ARG A CA 1
ATOM 569 C C . ARG A 1 74 ? -4.172 8.945 10.969 1.00 92.19 74 ARG A C 1
ATOM 571 O O . ARG A 1 74 ? -4.646 9.347 12.025 1.00 92.19 74 ARG A O 1
ATOM 578 N N . ILE A 1 75 ? -3.230 7.999 10.904 1.00 90.56 75 ILE A N 1
ATOM 579 C CA . ILE A 1 75 ? -2.701 7.324 12.102 1.00 90.56 75 ILE A CA 1
ATOM 580 C C . ILE A 1 75 ? -2.122 8.344 13.084 1.00 90.56 75 ILE A C 1
ATOM 582 O O . ILE A 1 75 ? -2.507 8.344 14.252 1.00 90.56 75 ILE A O 1
ATOM 586 N N . SER A 1 76 ? -1.275 9.257 12.608 1.00 89.81 76 SER A N 1
ATOM 587 C CA . SER A 1 76 ? -0.648 10.286 13.445 1.00 89.81 76 SER A CA 1
ATOM 588 C C . SER A 1 76 ? -1.659 11.184 14.164 1.00 89.81 76 SER A C 1
ATOM 590 O O . SER A 1 76 ? -1.364 11.683 15.240 1.00 89.81 76 SER A O 1
ATOM 592 N N . ARG A 1 77 ? -2.854 11.395 13.595 1.00 88.62 77 ARG A N 1
ATOM 593 C CA . ARG A 1 77 ? -3.938 12.163 14.236 1.00 88.62 77 ARG A CA 1
ATOM 594 C C . ARG A 1 77 ? -4.769 11.336 15.216 1.00 88.62 77 ARG A C 1
ATOM 596 O O . ARG A 1 77 ? -5.433 11.911 16.070 1.00 88.62 77 ARG A O 1
ATOM 603 N N . THR A 1 78 ? -4.788 10.013 15.062 1.00 87.69 78 THR A N 1
ATOM 604 C CA . THR A 1 78 ? -5.505 9.107 15.976 1.00 87.69 78 THR A CA 1
ATOM 605 C C . THR A 1 78 ? -4.689 8.708 17.196 1.00 87.69 78 THR A C 1
ATOM 607 O O . THR A 1 78 ? -5.267 8.309 18.206 1.00 87.69 78 THR A O 1
ATOM 610 N N . LEU A 1 79 ? -3.361 8.796 17.114 1.00 81.94 79 LEU A N 1
ATOM 611 C CA . LEU A 1 79 ? -2.497 8.498 18.241 1.00 81.94 79 LEU A CA 1
ATOM 612 C C . LEU A 1 79 ? -2.594 9.631 19.280 1.00 81.94 79 LEU A C 1
ATOM 614 O O . LEU A 1 79 ? -2.555 10.811 18.923 1.00 81.94 79 LEU A O 1
ATOM 618 N N . PRO A 1 80 ? -2.790 9.303 20.568 1.00 74.81 80 PRO A N 1
ATOM 619 C CA . PRO A 1 80 ? -2.920 10.308 21.607 1.00 74.81 80 PRO A CA 1
ATOM 620 C C . PRO A 1 80 ? -1.587 11.035 21.787 1.00 74.81 80 PRO A C 1
ATOM 622 O O . PRO A 1 80 ? -0.622 10.443 22.263 1.00 74.81 80 PRO A O 1
ATOM 625 N N . GLN A 1 81 ? -1.562 12.335 21.481 1.00 65.69 81 GLN A N 1
ATOM 626 C CA . GLN A 1 81 ? -0.424 13.225 21.723 1.00 65.69 81 GLN A CA 1
ATOM 627 C C . GLN A 1 81 ? -0.142 13.366 23.224 1.00 65.69 81 GLN A C 1
ATOM 629 O O . GLN A 1 81 ? -0.512 14.334 23.886 1.00 65.69 81 GLN A O 1
ATOM 634 N N . GLN A 1 82 ? 0.536 12.370 23.782 1.00 62.00 82 GLN A N 1
ATOM 635 C CA . GLN A 1 82 ? 1.197 12.478 25.069 1.00 62.00 82 GLN A CA 1
ATOM 636 C C . GLN A 1 82 ? 2.388 13.412 24.848 1.00 62.00 82 GLN A C 1
ATOM 638 O O . GLN A 1 82 ? 3.334 13.046 24.156 1.00 62.00 82 GLN A O 1
ATOM 643 N N . GLN A 1 83 ? 2.327 14.621 25.413 1.00 58.59 83 GLN A N 1
ATOM 644 C CA . GLN A 1 83 ? 3.257 15.748 25.197 1.00 58.59 83 GLN A CA 1
ATOM 645 C C . GLN A 1 83 ? 4.761 15.430 25.371 1.00 58.59 83 GLN A C 1
ATOM 647 O O . GLN A 1 83 ? 5.595 16.283 25.087 1.00 58.59 83 GLN A O 1
ATOM 652 N N . SER A 1 84 ? 5.126 14.228 25.825 1.00 59.50 84 SER A N 1
ATOM 653 C CA . SER A 1 84 ? 6.496 13.803 26.120 1.00 59.50 84 SER A CA 1
ATOM 654 C C . SER A 1 84 ? 6.938 12.479 25.474 1.00 59.50 84 SER A C 1
ATOM 656 O O . SER A 1 84 ? 8.049 12.031 25.756 1.00 59.50 84 SER A O 1
ATOM 658 N N . ARG A 1 85 ? 6.132 11.830 24.616 1.00 71.19 85 ARG A N 1
ATOM 659 C CA . ARG A 1 85 ? 6.557 10.608 23.901 1.00 71.19 85 ARG A CA 1
ATOM 660 C C . ARG A 1 85 ? 6.761 10.875 22.416 1.00 71.19 85 ARG A C 1
ATOM 662 O O . ARG A 1 85 ? 5.845 11.287 21.718 1.00 71.19 85 ARG A O 1
ATOM 669 N N . THR A 1 86 ? 7.970 10.605 21.934 1.00 76.50 86 THR A N 1
ATOM 670 C CA . THR A 1 86 ? 8.242 10.498 20.502 1.00 76.50 86 THR A CA 1
ATOM 671 C C . THR A 1 86 ? 7.564 9.240 19.961 1.00 76.50 86 THR A C 1
ATOM 673 O O . THR A 1 86 ? 7.772 8.139 20.472 1.00 76.50 86 THR A O 1
ATOM 676 N N . GLU A 1 87 ? 6.735 9.393 18.931 1.00 78.06 87 GLU A N 1
ATOM 677 C CA . GLU A 1 87 ? 6.077 8.276 18.253 1.00 78.06 87 GLU A CA 1
ATOM 678 C C . GLU A 1 87 ? 6.830 7.947 16.966 1.00 78.06 87 GLU A C 1
ATOM 680 O O . GLU A 1 87 ? 6.968 8.785 16.077 1.00 78.06 87 GLU A O 1
ATOM 685 N N . LEU A 1 88 ? 7.336 6.717 16.876 1.00 86.38 88 LEU A N 1
ATOM 686 C CA . LEU A 1 88 ? 8.037 6.204 15.704 1.00 86.38 88 LEU A CA 1
ATOM 687 C C . LEU A 1 88 ? 7.312 4.955 15.216 1.00 86.38 88 LEU A C 1
ATOM 689 O O . LEU A 1 88 ? 7.182 3.974 15.947 1.00 86.38 88 LEU A O 1
ATOM 693 N N . PHE A 1 89 ? 6.848 4.982 13.973 1.00 90.62 89 PHE A N 1
ATOM 694 C CA . PHE A 1 89 ? 6.257 3.822 13.317 1.00 90.62 89 PHE A CA 1
ATOM 695 C C .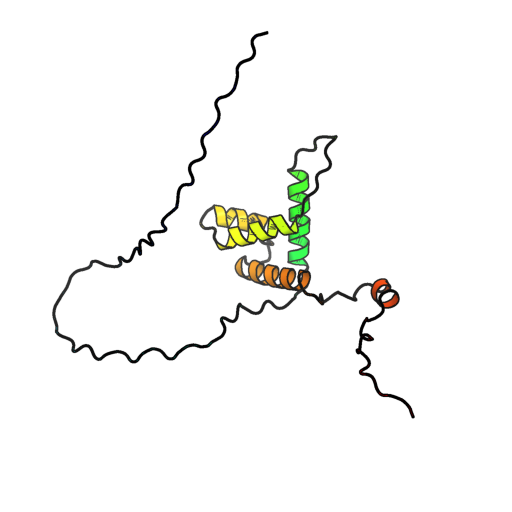 PHE A 1 89 ? 6.528 3.863 11.814 1.00 90.62 89 PHE A C 1
ATOM 697 O O . PHE A 1 89 ? 6.838 4.912 11.256 1.00 90.62 89 PHE A O 1
ATOM 704 N N . SER A 1 90 ? 6.407 2.706 11.159 1.00 94.31 90 SER A N 1
ATOM 705 C CA . SER A 1 90 ? 6.497 2.584 9.702 1.00 94.31 90 SER A CA 1
ATOM 706 C C . SER A 1 90 ? 5.089 2.481 9.106 1.00 94.31 90 SER A C 1
ATOM 708 O O . SER A 1 90 ? 4.461 1.423 9.228 1.00 94.31 90 SER A O 1
ATOM 710 N N . PRO A 1 91 ? 4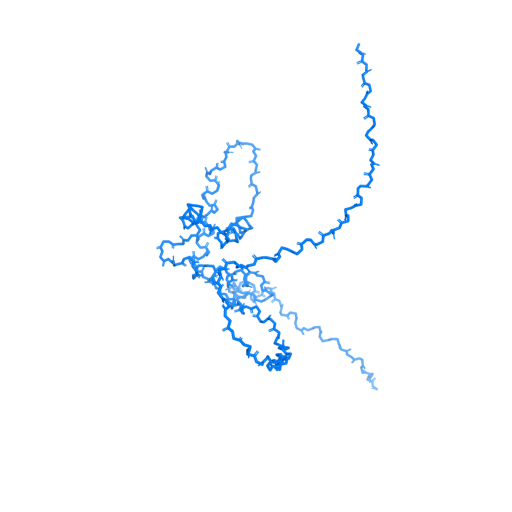.577 3.535 8.441 1.00 93.25 91 PRO A N 1
ATOM 711 C CA . PRO A 1 91 ? 3.259 3.497 7.809 1.00 93.25 91 PRO A CA 1
ATOM 712 C C . PRO A 1 91 ? 3.175 2.421 6.724 1.00 93.25 91 PRO A C 1
ATOM 714 O O . PRO A 1 91 ? 2.158 1.741 6.609 1.00 93.25 91 PRO A O 1
ATOM 717 N N . LEU A 1 92 ? 4.268 2.225 5.976 1.00 93.56 92 LEU A N 1
ATOM 718 C CA . LEU A 1 92 ? 4.367 1.212 4.925 1.00 93.56 92 LEU A CA 1
ATOM 719 C C . LEU A 1 92 ? 4.224 -0.211 5.466 1.00 93.56 92 LEU A C 1
ATOM 721 O O . LEU A 1 92 ? 3.549 -1.032 4.851 1.00 93.56 92 LEU A O 1
ATOM 725 N N . SER A 1 93 ? 4.821 -0.518 6.618 1.00 95.19 93 SER A N 1
ATOM 726 C CA . SER A 1 93 ? 4.685 -1.850 7.219 1.00 95.19 93 SER A CA 1
ATOM 727 C C . SER A 1 93 ? 3.233 -2.127 7.622 1.00 95.19 93 SER A C 1
ATOM 729 O O . SER A 1 93 ? 2.652 -3.142 7.233 1.00 95.19 93 SER A O 1
ATOM 731 N N . ILE A 1 94 ? 2.609 -1.171 8.317 1.00 95.06 94 ILE A N 1
ATOM 732 C CA . ILE A 1 94 ? 1.230 -1.293 8.804 1.00 95.06 94 ILE A CA 1
ATOM 733 C C . ILE A 1 94 ? 0.257 -1.459 7.632 1.00 95.06 94 ILE A C 1
ATOM 735 O O . ILE A 1 94 ? -0.563 -2.377 7.630 1.00 95.06 94 ILE A O 1
ATOM 739 N N . ILE A 1 95 ? 0.359 -0.596 6.620 1.00 94.62 95 ILE A N 1
ATOM 740 C CA . ILE A 1 95 ? -0.567 -0.615 5.486 1.00 94.62 95 ILE A CA 1
ATOM 741 C C . ILE A 1 95 ? -0.372 -1.854 4.602 1.00 94.62 95 ILE A C 1
ATOM 743 O O . ILE A 1 95 ? -1.345 -2.382 4.071 1.00 94.62 95 ILE A O 1
ATOM 747 N N . THR A 1 96 ? 0.847 -2.399 4.520 1.00 93.94 96 THR A N 1
ATOM 748 C CA . THR A 1 96 ? 1.109 -3.662 3.813 1.00 93.94 96 THR A CA 1
ATOM 749 C C . THR A 1 96 ? 0.384 -4.828 4.480 1.00 93.94 96 THR A C 1
ATOM 751 O O . THR A 1 96 ? -0.312 -5.582 3.802 1.00 93.94 96 THR A O 1
ATOM 754 N N . VAL A 1 97 ? 0.482 -4.957 5.807 1.00 95.56 97 VAL A N 1
ATOM 755 C CA . VAL A 1 97 ? -0.245 -6.002 6.545 1.00 95.56 97 VAL A CA 1
ATOM 756 C C . VAL A 1 97 ? -1.756 -5.799 6.424 1.00 95.56 97 VAL A C 1
ATOM 758 O O . VAL A 1 97 ? -2.486 -6.759 6.181 1.00 95.56 97 VAL A O 1
ATOM 761 N N . ALA A 1 98 ? -2.233 -4.556 6.522 1.00 95.44 98 ALA A N 1
ATOM 762 C CA . ALA A 1 98 ? -3.649 -4.238 6.364 1.00 95.44 98 ALA A CA 1
ATOM 763 C C . ALA A 1 98 ? -4.179 -4.604 4.964 1.00 95.44 98 ALA A C 1
ATOM 765 O O . ALA A 1 98 ? -5.268 -5.160 4.857 1.00 95.44 98 ALA A O 1
ATOM 766 N N . ASN A 1 99 ? -3.396 -4.387 3.902 1.00 94.75 99 ASN A N 1
ATOM 767 C CA . ASN A 1 99 ? -3.744 -4.815 2.544 1.00 94.75 99 ASN A CA 1
ATOM 768 C C . ASN A 1 99 ? -3.826 -6.345 2.413 1.00 94.75 99 ASN A C 1
ATOM 770 O O . ASN A 1 99 ? -4.712 -6.860 1.736 1.00 94.75 99 ASN A O 1
ATOM 774 N N . LEU A 1 100 ? -2.959 -7.100 3.093 1.00 94.44 100 LEU A N 1
ATOM 775 C CA . LEU A 1 100 ? -3.062 -8.565 3.110 1.00 94.44 100 LEU A CA 1
ATOM 776 C C . LEU A 1 100 ? -4.318 -9.045 3.851 1.00 94.44 100 LEU A C 1
ATOM 778 O O . LEU A 1 100 ? -4.987 -9.971 3.394 1.00 94.44 100 LEU A O 1
ATOM 782 N N . LEU A 1 101 ? -4.674 -8.399 4.965 1.00 96.06 101 LEU A N 1
ATOM 783 C CA . LEU A 1 101 ? -5.925 -8.677 5.676 1.00 96.06 101 LEU A CA 1
ATOM 784 C C . LEU A 1 101 ? -7.147 -8.319 4.825 1.00 96.06 101 LEU A C 1
ATOM 786 O O . LEU A 1 101 ? -8.125 -9.065 4.814 1.00 96.06 101 LEU A O 1
ATOM 790 N N . PHE A 1 102 ? -7.076 -7.222 4.071 1.00 96.00 102 PHE A N 1
ATOM 791 C CA . PHE A 1 102 ? -8.142 -6.792 3.177 1.00 96.00 102 PHE A CA 1
ATOM 792 C C . PHE A 1 102 ? -8.448 -7.854 2.106 1.00 96.00 102 PHE A C 1
ATOM 794 O O . PHE A 1 102 ? -9.621 -8.185 1.915 1.00 96.00 102 PHE A O 1
ATOM 801 N N . LEU A 1 103 ? -7.427 -8.480 1.501 1.00 94.50 103 LEU A N 1
ATOM 802 C CA . LEU A 1 103 ? -7.601 -9.591 0.547 1.00 94.50 103 LEU A CA 1
ATOM 803 C C . LEU A 1 103 ? -8.394 -10.776 1.115 1.00 94.50 103 LEU A C 1
ATOM 805 O O . LEU A 1 103 ? -9.181 -11.384 0.393 1.00 94.50 103 LEU A O 1
ATOM 809 N N . GLY A 1 104 ? -8.155 -11.124 2.381 1.00 94.62 104 GLY A N 1
ATOM 810 C CA . GLY A 1 104 ? -8.807 -12.251 3.056 1.00 94.62 104 GLY A CA 1
ATOM 811 C C . GLY A 1 104 ? -10.128 -11.899 3.744 1.00 94.62 104 GLY A C 1
ATOM 812 O O . GLY A 1 104 ? -10.823 -12.789 4.228 1.00 94.62 104 GLY A O 1
ATOM 813 N N . SER A 1 105 ? -10.466 -10.612 3.826 1.00 96.56 105 SER A N 1
ATOM 814 C CA . SER A 1 105 ? -11.654 -10.134 4.530 1.00 96.56 105 SER A CA 1
ATOM 815 C C . SER A 1 105 ? -12.928 -10.275 3.691 1.00 96.56 105 SER A C 1
ATOM 817 O O . SER A 1 105 ? -12.901 -10.175 2.464 1.00 96.56 105 SER A O 1
ATOM 819 N N . GLY A 1 106 ? -14.065 -10.456 4.367 1.00 95.50 106 GLY A N 1
ATOM 820 C CA . GLY A 1 106 ? -15.398 -10.491 3.762 1.00 95.50 106 GLY A CA 1
ATOM 821 C C . GLY A 1 106 ? -16.4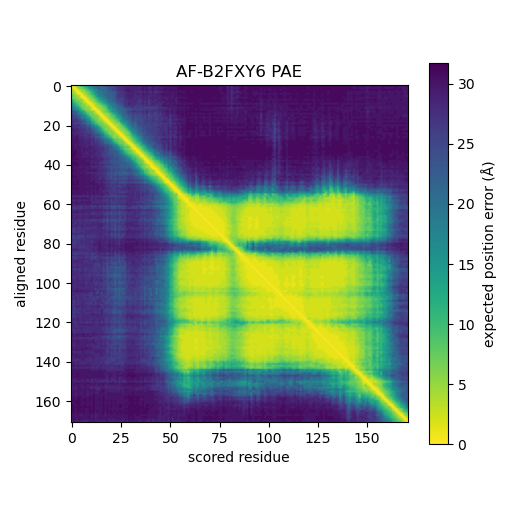14 -9.673 4.565 1.00 95.50 106 GLY A C 1
ATOM 822 O O . GLY A 1 106 ? -16.146 -9.276 5.700 1.00 95.50 106 GLY A O 1
ATOM 823 N N . GLY A 1 107 ? -17.583 -9.418 3.971 1.00 96.81 107 GLY A N 1
ATOM 824 C CA . GLY A 1 107 ? -18.674 -8.667 4.606 1.00 96.81 107 GLY A CA 1
ATOM 825 C C . GLY A 1 107 ? -18.276 -7.244 5.017 1.00 96.81 107 GLY A C 1
ATOM 826 O O . GLY A 1 107 ? -17.484 -6.591 4.340 1.00 96.81 107 GLY A O 1
ATOM 827 N N . SER A 1 108 ? -18.794 -6.783 6.160 1.00 97.44 108 SER A N 1
ATOM 828 C CA . SER A 1 108 ? -18.553 -5.423 6.671 1.00 97.44 108 SER A CA 1
ATOM 829 C C . SER A 1 108 ? -17.064 -5.108 6.872 1.00 97.44 108 SER A C 1
ATOM 831 O O . SER A 1 108 ? -16.629 -3.996 6.588 1.00 97.44 108 SER A O 1
ATOM 833 N N . THR A 1 109 ? -16.244 -6.085 7.270 1.00 96.62 109 THR A N 1
ATOM 834 C CA . THR A 1 109 ? -14.793 -5.882 7.415 1.00 96.62 109 THR A CA 1
ATOM 835 C C . THR A 1 109 ? -14.133 -5.507 6.087 1.00 96.62 109 THR A C 1
ATOM 837 O O . THR A 1 109 ? -13.283 -4.620 6.052 1.00 96.62 109 THR A O 1
ATOM 840 N N . HIS A 1 110 ? -14.551 -6.141 4.988 1.00 96.12 110 HIS A N 1
ATOM 841 C CA . HIS A 1 110 ? -14.058 -5.815 3.649 1.00 96.12 110 HIS A CA 1
ATOM 842 C C . HIS A 1 110 ? -14.452 -4.393 3.237 1.00 96.12 110 HIS A C 1
ATOM 844 O O . HIS A 1 110 ? -13.652 -3.663 2.657 1.00 96.12 110 HIS A O 1
ATOM 850 N N . GLU A 1 111 ? -15.668 -3.967 3.574 1.00 95.75 111 GLU A N 1
ATOM 851 C CA . GLU A 1 111 ? -16.146 -2.614 3.282 1.00 95.75 111 GLU A CA 1
ATOM 852 C C . GLU A 1 111 ? -15.358 -1.548 4.054 1.00 95.75 111 GLU A C 1
ATOM 854 O O . GLU A 1 111 ? -14.964 -0.539 3.467 1.00 95.75 111 GLU A O 1
ATOM 859 N N . GLU A 1 112 ? -15.071 -1.774 5.340 1.00 95.62 112 GLU A N 1
ATOM 860 C CA . GLU A 1 112 ? -14.278 -0.842 6.151 1.00 95.62 112 GLU A CA 1
ATOM 861 C C . GLU A 1 112 ? -12.831 -0.731 5.661 1.00 95.62 112 GLU A C 1
ATOM 863 O O . GLU A 1 112 ? -12.311 0.377 5.507 1.00 95.62 112 GLU A O 1
ATOM 868 N N . PHE A 1 113 ? -12.193 -1.854 5.315 1.00 95.56 113 PHE A N 1
ATOM 869 C CA . PHE A 1 113 ? -10.885 -1.807 4.662 1.00 95.56 113 PHE A CA 1
ATOM 870 C C . PHE A 1 113 ? -10.948 -1.068 3.324 1.00 95.56 113 PHE A C 1
ATOM 872 O O . PHE A 1 113 ? -10.082 -0.240 3.043 1.00 95.56 113 PHE A O 1
ATOM 879 N N . GLY A 1 114 ? -11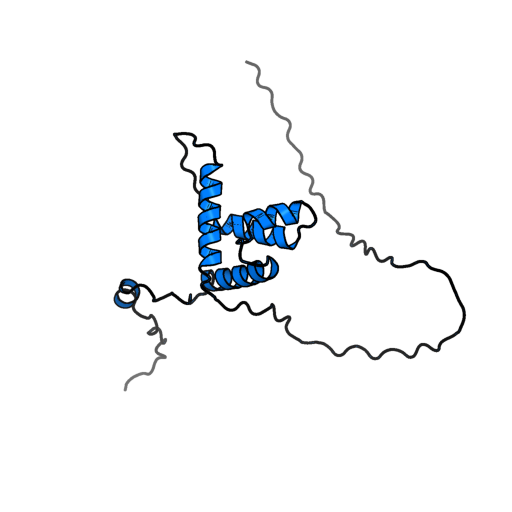.995 -1.299 2.528 1.00 94.38 114 GLY A N 1
ATOM 880 C CA . GLY A 1 114 ? -12.226 -0.601 1.267 1.00 94.38 114 GLY A CA 1
ATOM 881 C C . GLY A 1 114 ? -12.246 0.920 1.430 1.00 94.38 114 GLY A C 1
ATOM 882 O O . GLY A 1 114 ? -11.568 1.618 0.678 1.00 94.38 114 GLY A O 1
ATOM 883 N N . LYS A 1 115 ? -12.941 1.436 2.451 1.00 93.38 115 LYS A N 1
ATOM 884 C CA . LYS A 1 115 ? -13.033 2.881 2.744 1.00 93.38 115 LYS A CA 1
ATOM 885 C C . LYS A 1 115 ? -11.689 3.517 3.111 1.00 93.38 115 LYS A C 1
ATOM 887 O O . LYS A 1 115 ? -11.488 4.709 2.874 1.00 93.38 115 LYS A O 1
ATOM 892 N N . VAL A 1 116 ? -10.787 2.754 3.728 1.00 92.88 116 VAL A N 1
ATOM 893 C CA . VAL A 1 116 ? -9.508 3.272 4.240 1.00 92.88 116 VAL A CA 1
ATOM 894 C C . VAL A 1 116 ? -8.368 3.079 3.243 1.00 92.88 116 VAL A C 1
ATOM 896 O O . VAL A 1 116 ? -7.564 3.990 3.062 1.00 92.88 116 VAL A O 1
ATOM 899 N N . LEU A 1 117 ? -8.295 1.909 2.611 1.00 93.06 117 LEU A N 1
ATOM 900 C CA . LEU A 1 117 ? -7.135 1.451 1.842 1.00 93.06 117 LEU A CA 1
ATOM 901 C C . LEU A 1 117 ? -7.316 1.568 0.328 1.00 93.06 117 LEU A C 1
ATOM 903 O O . LEU A 1 117 ? -6.349 1.425 -0.417 1.00 93.06 117 LEU A O 1
ATOM 907 N N . THR A 1 118 ? -8.533 1.830 -0.153 1.00 92.94 118 THR A N 1
ATOM 908 C CA . THR A 1 118 ? -8.783 1.977 -1.590 1.00 92.94 118 THR A CA 1
ATOM 909 C C . THR A 1 118 ? -8.950 3.451 -1.951 1.00 92.94 118 THR A C 1
ATOM 911 O O . THR A 1 118 ? -9.847 4.110 -1.423 1.00 92.94 118 THR A O 1
ATOM 914 N N . PRO A 1 119 ? -8.143 3.997 -2.883 1.00 88.44 119 PRO A N 1
ATOM 915 C CA . PRO A 1 119 ? -8.386 5.335 -3.405 1.00 88.44 119 PRO A CA 1
ATOM 916 C C . PRO A 1 119 ? -9.780 5.400 -4.037 1.00 88.44 119 PRO A C 1
ATOM 918 O O . PRO A 1 119 ? -10.154 4.507 -4.793 1.00 88.44 119 PRO A O 1
ATOM 921 N N . SER A 1 120 ? -10.522 6.484 -3.821 1.00 83.88 120 SER A N 1
ATOM 922 C CA . SER A 1 120 ? -11.914 6.640 -4.285 1.00 83.88 120 SER A CA 1
ATOM 923 C C . SER A 1 120 ? -12.108 6.514 -5.806 1.00 83.88 120 SER A C 1
ATOM 925 O O . SER A 1 120 ? -13.214 6.256 -6.268 1.00 83.88 120 SER A O 1
ATOM 927 N N . SER A 1 121 ? -11.036 6.645 -6.595 1.00 84.69 121 SER A N 1
ATOM 928 C CA . SER A 1 121 ? -11.046 6.461 -8.056 1.00 84.69 121 SER A CA 1
ATOM 929 C C . SER A 1 121 ? -10.594 5.071 -8.531 1.00 84.69 121 SER A C 1
ATOM 931 O O . SER A 1 121 ? -10.414 4.869 -9.733 1.00 84.69 121 SER A O 1
ATOM 933 N N . MET A 1 122 ? -10.342 4.121 -7.625 1.00 88.69 122 MET A N 1
ATOM 934 C CA . MET A 1 122 ? -9.717 2.837 -7.946 1.00 88.69 122 MET A CA 1
ATOM 935 C C . MET A 1 122 ? -10.548 1.654 -7.449 1.00 88.69 122 MET A C 1
ATOM 937 O O . MET A 1 122 ? -11.102 1.665 -6.360 1.00 88.69 122 MET A O 1
ATOM 941 N N . ASN A 1 123 ? -10.607 0.589 -8.249 1.00 91.94 123 ASN A N 1
ATOM 942 C CA . ASN A 1 123 ? -11.176 -0.679 -7.806 1.00 91.94 123 ASN A CA 1
ATOM 943 C C . ASN A 1 123 ? -10.196 -1.408 -6.872 1.00 91.94 123 ASN A C 1
ATOM 945 O O . ASN A 1 123 ? -9.003 -1.475 -7.175 1.00 91.94 123 ASN A O 1
ATOM 949 N N . TRP A 1 124 ? -10.697 -2.019 -5.797 1.00 90.69 124 TRP A N 1
ATOM 950 C CA . TRP A 1 124 ? -9.869 -2.711 -4.803 1.00 90.69 124 TRP A CA 1
ATOM 951 C C . TRP A 1 124 ? -8.975 -3.810 -5.404 1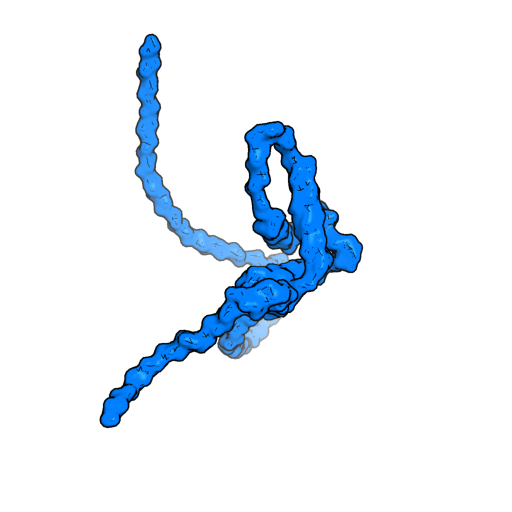.00 90.69 124 TRP A C 1
ATOM 953 O O . TRP A 1 124 ? -7.827 -3.955 -4.993 1.00 90.69 124 TRP A O 1
ATOM 963 N N . LYS A 1 125 ? -9.438 -4.555 -6.420 1.00 91.88 125 LYS A N 1
ATOM 964 C CA . LYS A 1 125 ? -8.630 -5.603 -7.074 1.00 91.88 125 LYS A CA 1
ATOM 965 C C . LYS A 1 125 ? -7.417 -5.000 -7.776 1.00 91.88 125 LYS A C 1
ATOM 967 O O . LYS A 1 125 ? -6.299 -5.491 -7.646 1.00 91.88 125 LYS A O 1
ATOM 972 N N . ARG A 1 126 ? -7.643 -3.894 -8.492 1.00 91.44 126 ARG A N 1
ATOM 973 C CA . ARG A 1 126 ? -6.591 -3.151 -9.197 1.00 91.44 126 ARG A CA 1
ATOM 974 C C . ARG A 1 126 ? -5.639 -2.462 -8.221 1.00 91.44 126 ARG A C 1
ATOM 976 O O . ARG A 1 126 ? -4.449 -2.375 -8.502 1.00 91.44 126 ARG A O 1
ATOM 983 N N . MET A 1 127 ? -6.158 -2.000 -7.086 1.00 92.69 127 MET A N 1
ATOM 984 C CA . MET A 1 127 ? -5.363 -1.414 -6.011 1.00 92.69 127 MET A CA 1
ATOM 985 C C . MET A 1 127 ? -4.362 -2.425 -5.449 1.00 92.69 127 MET A C 1
ATOM 987 O O . MET A 1 127 ? -3.183 -2.102 -5.413 1.00 92.69 127 MET A O 1
ATOM 991 N N . HIS A 1 128 ? -4.767 -3.664 -5.143 1.00 93.50 128 HIS A N 1
ATOM 992 C CA . HIS A 1 128 ? -3.826 -4.683 -4.651 1.00 93.50 128 HIS A CA 1
ATOM 993 C C . HIS A 1 128 ? -2.717 -5.009 -5.657 1.00 93.50 128 HIS A C 1
ATOM 995 O O . HIS A 1 128 ? -1.559 -5.138 -5.270 1.00 93.50 128 HIS A O 1
ATOM 1001 N N . GLN A 1 129 ? -3.049 -5.096 -6.951 1.00 92.31 129 GLN A N 1
ATOM 1002 C CA . GLN A 1 129 ? -2.047 -5.300 -8.005 1.00 92.31 129 GLN A CA 1
ATOM 1003 C C . GLN A 1 129 ? -1.044 -4.141 -8.059 1.00 92.31 129 GLN A C 1
ATOM 1005 O O . GLN A 1 129 ? 0.163 -4.359 -8.041 1.00 92.31 129 GLN A O 1
ATOM 1010 N N . ARG A 1 130 ? -1.539 -2.898 -8.069 1.00 91.88 130 ARG A N 1
ATOM 1011 C CA . ARG A 1 130 ? -0.695 -1.693 -8.085 1.00 91.88 130 ARG A CA 1
ATOM 1012 C C . ARG A 1 130 ? 0.146 -1.558 -6.823 1.00 91.88 130 ARG A C 1
ATOM 1014 O O . ARG A 1 130 ? 1.311 -1.196 -6.910 1.00 91.88 130 ARG A O 1
ATOM 1021 N N . TYR A 1 131 ? -0.420 -1.894 -5.669 1.00 93.00 131 TYR A N 1
ATOM 1022 C CA . TYR A 1 131 ? 0.303 -1.913 -4.406 1.00 93.00 131 TYR A CA 1
ATOM 1023 C C . TYR A 1 131 ? 1.460 -2.917 -4.448 1.00 93.00 131 TYR A C 1
ATOM 1025 O O . TYR A 1 131 ? 2.576 -2.578 -4.067 1.00 93.00 131 TYR A O 1
ATOM 1033 N N . GLY A 1 132 ? 1.223 -4.121 -4.981 1.00 91.75 132 GLY A N 1
ATOM 1034 C CA . GLY A 1 132 ? 2.271 -5.118 -5.204 1.00 91.75 132 GLY A CA 1
ATOM 1035 C C . GLY A 1 132 ? 3.381 -4.614 -6.129 1.00 91.75 132 GLY A C 1
ATOM 1036 O O . GLY A 1 132 ? 4.553 -4.777 -5.810 1.00 91.75 132 GLY A O 1
ATOM 1037 N N . ASN A 1 133 ? 3.030 -3.944 -7.227 1.00 92.50 133 ASN A N 1
ATOM 1038 C CA . ASN A 1 133 ? 3.992 -3.363 -8.167 1.00 92.50 133 ASN A CA 1
ATOM 1039 C C . ASN A 1 133 ? 4.854 -2.254 -7.535 1.00 92.50 133 ASN A C 1
ATOM 1041 O O . ASN A 1 133 ? 6.071 -2.228 -7.718 1.00 92.50 133 ASN A O 1
ATOM 1045 N N . VAL A 1 134 ? 4.242 -1.365 -6.747 1.00 92.00 134 VAL A N 1
ATOM 1046 C CA . VAL A 1 134 ? 4.970 -0.322 -6.004 1.00 92.00 134 VAL A CA 1
ATOM 1047 C C . VAL A 1 134 ? 5.885 -0.935 -4.951 1.00 92.00 134 VAL A C 1
ATOM 1049 O O . VAL A 1 134 ? 7.044 -0.542 -4.834 1.00 92.00 134 VAL A O 1
ATOM 1052 N N . LEU A 1 135 ? 5.404 -1.937 -4.215 1.00 91.44 135 LEU A N 1
ATOM 1053 C CA . LEU A 1 135 ? 6.215 -2.636 -3.225 1.00 91.44 135 LEU A CA 1
ATOM 1054 C C . LEU A 1 135 ? 7.383 -3.388 -3.880 1.00 91.44 135 LEU A C 1
ATOM 1056 O O . LEU A 1 135 ? 8.493 -3.350 -3.361 1.00 91.44 135 LEU A O 1
ATOM 1060 N N . ALA A 1 136 ? 7.164 -4.012 -5.039 1.00 90.50 136 ALA A N 1
ATOM 1061 C CA . ALA A 1 136 ? 8.223 -4.647 -5.818 1.00 90.50 136 ALA A CA 1
ATOM 1062 C C . ALA A 1 136 ? 9.301 -3.636 -6.234 1.00 90.50 136 ALA A C 1
ATOM 1064 O O . ALA A 1 136 ? 10.485 -3.943 -6.144 1.00 90.50 136 ALA A O 1
ATOM 1065 N N . ASN A 1 137 ? 8.911 -2.413 -6.611 1.00 90.38 137 ASN A N 1
ATOM 1066 C CA . ASN A 1 137 ? 9.866 -1.347 -6.903 1.00 90.38 137 ASN A CA 1
ATOM 1067 C C . ASN A 1 137 ? 10.654 -0.896 -5.662 1.00 90.38 137 ASN A C 1
ATOM 1069 O O . ASN A 1 137 ? 11.859 -0.682 -5.750 1.00 90.38 137 ASN A O 1
ATOM 1073 N N . LEU A 1 138 ? 10.000 -0.796 -4.500 1.00 88.50 138 LEU A N 1
ATOM 1074 C CA . LEU A 1 138 ? 10.654 -0.443 -3.232 1.00 88.50 138 LEU A CA 1
ATOM 1075 C C . LEU A 1 138 ? 11.653 -1.505 -2.753 1.00 88.50 138 LEU A C 1
ATOM 1077 O O . LEU A 1 138 ? 12.630 -1.165 -2.094 1.00 88.50 138 LEU A O 1
ATOM 1081 N N . MET A 1 139 ? 11.393 -2.778 -3.054 1.00 87.25 139 MET A N 1
ATOM 1082 C CA . MET A 1 139 ? 12.260 -3.904 -2.689 1.00 87.25 139 MET A CA 1
ATOM 1083 C C . MET A 1 139 ? 13.297 -4.240 -3.769 1.00 87.25 139 MET A C 1
ATOM 1085 O O . MET A 1 139 ? 14.131 -5.118 -3.553 1.00 87.25 139 MET A O 1
ATOM 1089 N N . SER A 1 140 ? 13.235 -3.583 -4.930 1.00 85.19 140 SER A N 1
ATOM 1090 C CA . SER A 1 140 ? 14.163 -3.821 -6.034 1.00 85.19 140 SER A CA 1
ATOM 1091 C C . SER A 1 140 ? 15.569 -3.362 -5.659 1.00 85.19 140 SER A C 1
ATOM 1093 O O . SER A 1 140 ? 15.745 -2.275 -5.107 1.00 85.19 140 SER A O 1
ATOM 1095 N N . SER A 1 141 ? 16.580 -4.152 -6.027 1.00 82.56 141 SER A N 1
ATOM 1096 C CA . SER A 1 141 ? 17.985 -3.724 -5.992 1.00 82.56 141 SER A CA 1
ATOM 1097 C C . SER A 1 141 ? 18.226 -2.510 -6.894 1.00 82.56 141 SER A C 1
ATOM 1099 O O . SER A 1 141 ? 19.060 -1.664 -6.587 1.00 82.56 141 SER A O 1
ATOM 1101 N N . GLU A 1 142 ? 17.441 -2.390 -7.967 1.00 81.75 142 GLU A N 1
ATOM 1102 C CA . GLU A 1 142 ? 17.444 -1.256 -8.885 1.00 81.75 142 GLU A CA 1
ATOM 1103 C C . GLU A 1 142 ? 16.028 -0.665 -8.984 1.00 81.75 142 GLU A C 1
ATOM 1105 O O . GLU A 1 142 ? 15.229 -1.078 -9.832 1.00 81.75 142 GLU A O 1
ATOM 1110 N N . PRO A 1 143 ? 15.653 0.274 -8.099 1.00 82.56 143 PRO A N 1
ATOM 1111 C CA . PRO A 1 143 ? 14.381 0.975 -8.218 1.00 82.56 143 PRO A CA 1
ATOM 1112 C C . PRO A 1 143 ? 14.332 1.812 -9.501 1.00 82.56 143 PRO A C 1
ATOM 1114 O O . PRO A 1 143 ? 15.340 2.396 -9.910 1.00 82.56 143 PRO A O 1
ATOM 1117 N N . ILE A 1 144 ? 13.143 1.960 -10.090 1.00 80.00 144 ILE A N 1
ATOM 1118 C CA . ILE A 1 144 ? 12.910 2.716 -11.338 1.00 80.00 144 ILE A CA 1
ATOM 1119 C C . ILE A 1 144 ? 13.465 4.150 -11.271 1.00 80.00 144 ILE A C 1
ATOM 1121 O O . ILE A 1 144 ? 13.956 4.679 -12.264 1.00 80.00 144 ILE A O 1
ATOM 1125 N N . ASP A 1 145 ? 13.444 4.766 -10.087 1.00 68.94 145 ASP A N 1
ATOM 1126 C CA . ASP A 1 145 ? 13.926 6.133 -9.853 1.00 68.94 145 ASP A CA 1
ATOM 1127 C C . ASP A 1 145 ? 15.295 6.193 -9.144 1.00 68.94 145 ASP A C 1
ATOM 1129 O O . ASP A 1 145 ? 15.687 7.245 -8.637 1.00 68.94 145 ASP A O 1
ATOM 1133 N N . SER A 1 146 ? 16.063 5.097 -9.135 1.00 64.44 146 SER A N 1
ATOM 1134 C CA . SER A 1 146 ? 17.380 4.986 -8.474 1.00 64.44 146 SER A CA 1
ATOM 1135 C C . SER A 1 146 ? 18.343 6.139 -8.799 1.00 64.44 146 SER A C 1
ATOM 1137 O O . SER A 1 146 ? 19.128 6.560 -7.948 1.00 64.44 146 SER A O 1
ATOM 1139 N N . ARG A 1 147 ? 18.236 6.721 -10.001 1.00 58.78 147 ARG A N 1
ATOM 1140 C CA . ARG A 1 147 ? 19.043 7.864 -10.457 1.00 58.78 147 ARG A CA 1
ATOM 1141 C C . ARG A 1 147 ? 18.244 9.139 -10.713 1.00 58.78 147 ARG A C 1
ATOM 1143 O O . ARG A 1 147 ? 18.708 9.988 -11.468 1.00 58.78 147 ARG A O 1
ATOM 1150 N N . ARG A 1 148 ? 17.032 9.316 -10.190 1.00 59.34 148 ARG A N 1
ATOM 1151 C CA . ARG A 1 148 ? 16.264 10.541 -10.493 1.00 59.34 148 ARG A CA 1
ATOM 1152 C C . ARG A 1 148 ? 16.913 11.799 -9.908 1.00 59.34 148 ARG A C 1
ATOM 1154 O O . ARG A 1 148 ? 16.858 12.862 -10.519 1.00 59.34 148 ARG A O 1
ATOM 1161 N N . ASP A 1 149 ? 17.607 11.641 -8.787 1.00 63.56 149 ASP A N 1
ATOM 1162 C CA . ASP A 1 149 ? 18.282 12.737 -8.108 1.00 63.56 149 ASP A CA 1
ATOM 1163 C C . ASP A 1 149 ? 19.625 13.073 -8.759 1.00 63.56 149 ASP A C 1
ATOM 1165 O O . ASP A 1 149 ? 20.546 12.254 -8.826 1.00 63.56 149 ASP A O 1
ATOM 1169 N N . GLN A 1 150 ? 19.741 14.319 -9.217 1.00 63.31 150 GLN A N 1
ATOM 1170 C CA . GLN A 1 150 ? 20.916 14.832 -9.919 1.00 63.31 150 GLN A CA 1
ATOM 1171 C C . GLN A 1 150 ? 22.195 14.735 -9.068 1.00 63.31 150 GLN A C 1
ATOM 1173 O O . GLN A 1 150 ? 23.266 14.505 -9.623 1.00 63.31 150 GLN A O 1
ATOM 1178 N N . TRP A 1 151 ? 22.080 14.828 -7.736 1.00 67.56 151 TRP A N 1
ATOM 1179 C CA . TRP A 1 151 ? 23.207 14.652 -6.815 1.00 67.56 151 TRP A CA 1
ATOM 1180 C C . TRP A 1 151 ? 23.697 13.197 -6.775 1.00 67.56 151 TRP A C 1
ATOM 1182 O O . TRP A 1 151 ? 24.891 12.963 -6.926 1.00 67.56 151 TRP A O 1
ATOM 1192 N N . ARG A 1 152 ? 22.801 12.198 -6.711 1.00 64.19 152 ARG A N 1
ATOM 1193 C CA . ARG A 1 152 ? 23.198 10.774 -6.715 1.00 64.19 152 ARG A CA 1
ATOM 1194 C C . ARG A 1 152 ? 23.940 10.377 -7.987 1.00 64.19 152 ARG A C 1
ATOM 1196 O O . ARG A 1 152 ? 24.847 9.559 -7.933 1.00 64.19 152 ARG A O 1
ATOM 1203 N N . ARG A 1 153 ? 23.594 10.984 -9.129 1.00 64.44 153 ARG A N 1
ATOM 1204 C CA . ARG A 1 153 ? 24.305 10.760 -10.401 1.00 64.44 153 ARG A CA 1
ATOM 1205 C C . ARG A 1 153 ? 25.750 11.260 -10.393 1.00 64.44 153 ARG A C 1
ATOM 1207 O O . ARG A 1 153 ? 26.541 10.772 -11.188 1.00 64.44 153 ARG A O 1
ATOM 1214 N N . GLN A 1 154 ? 26.059 12.260 -9.569 1.00 65.00 154 GLN A N 1
ATOM 1215 C CA . GLN A 1 154 ? 27.374 12.902 -9.520 1.00 65.00 154 GLN A CA 1
ATOM 1216 C C . GLN A 1 154 ? 28.271 12.306 -8.434 1.00 65.00 154 GLN A C 1
ATOM 1218 O O . GLN A 1 154 ? 29.483 12.277 -8.605 1.00 65.00 154 GLN A O 1
ATOM 1223 N N . THR A 1 155 ? 27.693 11.865 -7.312 1.00 62.81 155 THR A N 1
ATOM 1224 C CA . THR A 1 155 ? 28.462 11.472 -6.117 1.00 62.81 155 THR A CA 1
ATOM 1225 C C . THR A 1 155 ? 28.575 9.966 -5.899 1.00 62.81 155 THR A C 1
ATOM 1227 O O . THR A 1 155 ? 29.355 9.555 -5.048 1.00 62.81 155 THR A O 1
ATOM 1230 N N . CYS A 1 156 ? 27.822 9.143 -6.634 1.00 62.62 156 CYS A N 1
ATOM 1231 C CA . CYS A 1 156 ? 27.917 7.686 -6.551 1.00 62.62 156 CYS A CA 1
ATOM 1232 C C . CYS A 1 156 ? 28.562 7.143 -7.836 1.00 62.62 156 CYS A C 1
ATOM 1234 O O . CYS A 1 156 ? 27.874 7.053 -8.859 1.00 62.62 156 CYS A O 1
ATOM 1236 N N . PRO A 1 157 ? 29.867 6.808 -7.814 1.00 60.91 157 PRO A N 1
ATOM 1237 C CA . PRO A 1 157 ? 30.495 6.029 -8.871 1.00 60.91 157 PRO A CA 1
ATOM 1238 C C . PRO A 1 157 ? 29.719 4.729 -9.092 1.00 60.91 157 PRO A C 1
ATOM 1240 O O . PRO A 1 157 ? 29.162 4.151 -8.159 1.00 60.91 157 PRO A O 1
ATOM 1243 N N . ARG A 1 158 ? 29.630 4.298 -10.349 1.00 60.47 158 ARG A N 1
ATOM 1244 C CA . ARG A 1 158 ? 29.097 2.980 -10.677 1.00 60.47 158 ARG A CA 1
ATOM 1245 C C . ARG A 1 158 ? 30.203 2.002 -10.284 1.00 60.47 158 ARG A C 1
ATOM 1247 O O . ARG A 1 158 ? 31.220 1.982 -10.964 1.00 60.47 158 ARG A O 1
ATOM 1254 N N . ASP A 1 159 ? 30.044 1.269 -9.188 1.00 57.91 159 ASP A N 1
ATOM 1255 C CA . ASP A 1 159 ? 30.968 0.188 -8.833 1.00 57.91 159 ASP A CA 1
ATOM 1256 C C . ASP A 1 159 ? 30.780 -0.960 -9.845 1.00 57.91 159 ASP A C 1
ATOM 1258 O O . ASP A 1 159 ? 30.131 -1.959 -9.555 1.00 57.91 159 ASP A O 1
ATOM 1262 N N . GLU A 1 160 ? 31.264 -0.785 -11.078 1.00 52.97 160 GLU A N 1
ATOM 1263 C CA . GLU A 1 160 ? 31.410 -1.879 -12.057 1.00 52.97 160 GLU A CA 1
ATOM 1264 C C . GLU A 1 160 ? 32.859 -2.351 -12.173 1.00 52.97 160 GLU A C 1
ATOM 1266 O O . GLU A 1 160 ? 33.127 -3.330 -12.857 1.00 52.97 160 GLU A O 1
ATOM 1271 N N . ASP A 1 161 ? 33.781 -1.716 -11.449 1.00 51.97 161 ASP A N 1
ATOM 1272 C CA . ASP A 1 161 ? 35.220 -1.951 -11.571 1.00 51.97 161 ASP A CA 1
ATOM 1273 C C . ASP A 1 161 ? 35.756 -2.918 -10.495 1.00 51.97 161 ASP A C 1
ATOM 1275 O O . ASP A 1 161 ? 36.872 -2.765 -10.004 1.00 51.97 161 ASP A O 1
ATOM 1279 N N . TYR A 1 162 ? 34.967 -3.928 -10.119 1.00 47.91 162 TYR A N 1
ATOM 1280 C CA . TYR A 1 162 ? 35.487 -5.139 -9.469 1.00 47.91 162 TYR A CA 1
ATOM 1281 C C . TYR A 1 162 ? 35.426 -6.307 -10.464 1.00 47.91 162 TYR A C 1
ATOM 1283 O O . TYR A 1 162 ? 34.864 -7.362 -10.178 1.00 47.91 162 TYR A O 1
ATOM 1291 N N . GLU A 1 163 ? 35.990 -6.122 -11.660 1.00 51.38 163 GLU A N 1
ATOM 1292 C CA . GLU A 1 163 ? 36.562 -7.269 -12.363 1.00 51.38 163 GLU A CA 1
ATOM 1293 C C . GLU A 1 163 ? 37.775 -7.722 -11.542 1.00 51.38 163 GLU A C 1
ATOM 1295 O O . GLU A 1 163 ? 38.791 -7.030 -11.467 1.00 51.38 163 GLU A O 1
ATOM 1300 N N . ASP A 1 164 ? 37.636 -8.869 -10.874 1.00 57.41 164 ASP A N 1
ATOM 1301 C CA . ASP A 1 164 ? 38.750 -9.636 -10.321 1.00 57.41 164 ASP A CA 1
ATOM 1302 C C . ASP A 1 164 ? 39.717 -9.920 -11.481 1.00 57.41 164 ASP A C 1
ATOM 1304 O O . ASP A 1 164 ? 39.495 -10.810 -12.302 1.00 57.41 164 ASP A O 1
ATOM 1308 N N . GLY A 1 165 ? 40.757 -9.094 -11.597 1.00 45.12 165 GLY A N 1
ATOM 1309 C CA . GLY A 1 165 ? 41.823 -9.256 -12.573 1.00 45.12 165 GLY A CA 1
ATOM 1310 C C . GLY A 1 165 ? 42.562 -10.559 -12.308 1.00 45.12 165 GLY A C 1
ATOM 1311 O O . GLY A 1 165 ? 43.493 -10.612 -11.504 1.00 45.12 165 GLY A O 1
ATOM 1312 N N . GLU A 1 166 ? 42.116 -11.610 -12.987 1.00 48.97 166 GLU A N 1
ATOM 1313 C CA . GLU A 1 166 ? 42.768 -12.905 -13.085 1.00 48.97 166 GLU A CA 1
ATOM 1314 C C . GLU A 1 166 ? 44.235 -12.693 -13.494 1.00 48.97 166 GLU A C 1
ATOM 1316 O O . GLU A 1 166 ? 44.550 -12.034 -14.488 1.00 48.97 166 GLU A O 1
ATOM 1321 N N . GLY A 1 167 ? 45.149 -13.188 -12.657 1.00 51.72 167 GLY A N 1
ATOM 1322 C CA . GLY A 1 167 ? 46.579 -12.947 -12.789 1.00 51.72 167 GLY A CA 1
ATOM 1323 C C . GLY A 1 167 ? 47.144 -13.425 -14.126 1.00 51.72 167 GLY A C 1
ATOM 1324 O O . GLY A 1 167 ? 47.061 -14.600 -14.470 1.00 51.72 167 GLY A O 1
ATOM 1325 N N . GLY A 1 168 ? 47.814 -12.522 -14.837 1.00 40.38 168 GLY A N 1
ATOM 1326 C CA . GLY A 1 168 ? 48.709 -12.852 -15.944 1.00 40.38 168 GLY A CA 1
ATOM 1327 C C . GLY A 1 168 ? 50.100 -12.278 -15.668 1.00 40.38 168 GLY A C 1
ATOM 1328 O O . GLY A 1 168 ? 50.206 -11.067 -15.467 1.00 40.38 168 GLY A O 1
ATOM 1329 N N . PRO A 1 169 ? 51.175 -13.091 -15.621 1.00 50.56 169 PRO A N 1
ATOM 1330 C CA . PRO A 1 169 ? 52.516 -12.578 -15.380 1.00 50.56 169 PRO A CA 1
ATOM 1331 C C . PRO A 1 169 ? 53.032 -11.888 -16.647 1.00 50.56 169 PRO A C 1
ATOM 1333 O O . PRO A 1 169 ? 52.993 -12.466 -17.734 1.00 50.56 169 PRO A O 1
ATOM 1336 N N . ALA A 1 170 ? 53.525 -10.658 -16.513 1.00 44.66 170 ALA A N 1
ATOM 1337 C CA . ALA A 1 170 ? 54.253 -9.990 -17.584 1.00 44.66 170 ALA A CA 1
ATOM 1338 C C . ALA A 1 170 ? 55.734 -10.396 -17.528 1.00 44.66 170 ALA A C 1
ATOM 1340 O O . ALA A 1 170 ? 56.366 -10.312 -16.472 1.00 44.66 170 ALA A O 1
ATOM 1341 N N . ALA A 1 171 ? 56.212 -10.890 -18.671 1.00 44.66 171 ALA A N 1
ATOM 1342 C CA . ALA A 1 171 ? 57.575 -11.316 -18.976 1.00 44.66 171 ALA A CA 1
ATOM 1343 C C . ALA A 1 171 ? 58.547 -10.142 -19.173 1.00 44.66 171 ALA A C 1
ATOM 1345 O O . ALA A 1 171 ? 58.074 -9.030 -19.503 1.00 44.66 171 ALA A O 1
#

Solvent-accessible surface area (backbone atoms only — not comparable to full-atom values): 11813 Å² total; per-residue (Å²): 137,86,86,79,85,80,83,85,83,82,85,74,88,81,82,80,79,82,77,82,78,80,87,78,85,82,88,89,84,89,87,86,91,78,92,72,84,81,71,82,76,78,79,78,76,85,76,83,62,75,85,74,65,81,81,64,57,62,43,85,53,65,69,59,56,48,49,51,52,54,49,37,56,50,50,65,69,70,51,80,84,53,95,84,64,89,86,85,82,60,53,68,61,55,52,52,53,50,53,57,49,41,75,75,42,61,71,70,62,28,52,55,41,43,72,74,76,35,59,97,93,52,56,62,74,60,45,55,54,50,48,47,9,31,49,43,20,73,72,38,96,73,31,95,63,74,65,70,49,72,64,56,65,73,74,51,78,79,89,72,83,76,70,80,76,76,88,73,89,85,131

InterPro domains:
  IPR023796 Serpin domain [PF00079] (69-142)
  IPR036186 Serpin superfamily [SSF56574] (47-140)
  IPR042178 Serpin superfamily, domain 1 [G3DSA:3.30.497.10] (59-164)

Mean predicted aligned error: 18.85 Å

Organism: Anopheles arabiensis (NCBI:txid7173)

Radius of gyration: 29.11 Å; Cα contacts (8 Å, |Δi|>4): 69; chains: 1; bounding box: 87×66×76 Å

Foldseek 3Di:
DDDDDDDDDDDDDDPDDDDPDPDDDDDDDDDDDDDDDDDDDPDDPPPPPPPPDPPQAADDDPLQVVLLVVQVVVVVVVDDCPVPDDDDDDSLVVLVVLLVVLVVDDDPSVVVSCVRNPDPVDDSVVSSSVNSNNVCLVPDPDRPCCPVDPVCVVPDDDPPPPPVPDDDDDD

Sequence (171 aa):
RYYTPAPQARYTPMVRTAQRVALRHSFETDGTPAPSTVRPRPPAPPTNAPSQLPALTPDNDAKISQLVVDFMMRISRTLPQQQSRTELFSPLSIITVANLLFLGSGGSTHEEFGKVLTPSSMNWKRMHQRYGNVLANLMSSEPIDSRRDQWRRQTCPRDEDYEDGEGGPAA

Secondary structure (DSSP, 8-state):
-PPPPPPP--PPP-------------------------PPPPPPP----------PPP---HHHHHHHHHHHHHHHHHS---TT------HHHHHHHHHHHHHH--HHHHHHHHHHHS-TTS-HHHHHHHHHHHHHHHH-SS-TTTT-SHHHHHHS---------------

pLDDT: mean 71.32, std 20.36, range [34.75, 97.44]